Protein AF-A0A1A8UK64-F1 (afdb_monomer_lite)

pLDDT: mean 70.59, std 15.47, range [41.75, 91.81]

InterPro domains:
  IPR057323 RHG40/28/18, C-terminal ubiquitin-like domain [PF25442] (41-73)

Organism: Nothobranchius furzeri (NCBI:txid105023)

Foldseek 3Di:
DDDDDPDDDDDPPCPPDDPPDDPPPDDPPVPPPPPFPDFDWDWDADCPAPCRIDIDTDDRPDDPCNVVVVRDDDD

Secondary structure (DSSP, 8-state):
----------------S----------TTGGGS--S--SEEEEEE-TTSSSSEEEEEE-TT--HHHHHGGGSPP-

Structure (mmCIF, N/CA/C/O backbone):
data_AF-A0A1A8UK64-F1
#
_entry.id   AF-A0A1A8UK64-F1
#
loop_
_atom_site.group_PDB
_atom_site.id
_atom_site.type_symbol
_atom_site.label_atom_id
_atom_site.label_alt_id
_atom_site.label_comp_id
_atom_site.label_asym_id
_atom_site.label_entity_id
_atom_site.label_seq_id
_atom_site.pdbx_PDB_ins_code
_atom_site.Cartn_x
_atom_site.Cartn_y
_atom_site.Cartn_z
_atom_site.occupancy
_atom_site.B_iso_or_equiv
_atom_site.auth_seq_id
_atom_site.auth_comp_id
_atom_site.auth_asym_id
_atom_site.auth_atom_id
_atom_site.pdbx_PDB_model_num
ATOM 1 N N . LEU A 1 1 ? -11.580 -27.705 -48.120 1.00 41.75 1 LEU A N 1
ATOM 2 C CA . LEU A 1 1 ? -12.574 -26.710 -48.586 1.00 41.75 1 LEU A CA 1
ATOM 3 C C . LEU A 1 1 ? -13.777 -26.728 -47.645 1.00 41.75 1 LEU A C 1
ATOM 5 O O . LEU A 1 1 ? -14.579 -27.646 -47.719 1.00 41.75 1 LEU A O 1
ATOM 9 N N . ARG A 1 2 ? -13.878 -25.765 -46.722 1.00 55.12 2 ARG A N 1
ATOM 10 C CA . ARG A 1 2 ? -15.115 -25.476 -45.979 1.00 55.12 2 ARG A CA 1
ATOM 11 C C . ARG A 1 2 ? -15.576 -24.089 -46.416 1.00 55.12 2 ARG A C 1
ATOM 13 O O . ARG A 1 2 ? -15.050 -23.093 -45.935 1.00 55.12 2 ARG A O 1
ATOM 20 N N . GLN A 1 3 ? -16.494 -24.040 -47.378 1.00 57.00 3 GLN A N 1
ATOM 21 C CA . GLN A 1 3 ? -17.251 -22.825 -47.674 1.00 57.00 3 GLN A CA 1
ATOM 22 C C . GLN A 1 3 ? -18.233 -22.599 -46.519 1.00 57.00 3 GLN A C 1
ATOM 24 O O . GLN A 1 3 ? -19.099 -23.437 -46.273 1.00 57.00 3 GLN A O 1
ATOM 29 N N . MET A 1 4 ? -18.072 -21.496 -45.785 1.00 54.50 4 MET A N 1
ATOM 30 C CA . MET A 1 4 ? -19.116 -20.992 -44.896 1.00 54.50 4 MET A CA 1
ATOM 31 C C . MET A 1 4 ? -20.161 -20.264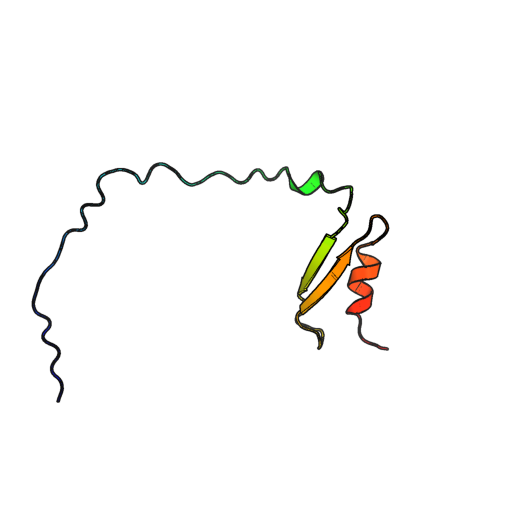 -45.740 1.00 54.50 4 MET A C 1
ATOM 33 O O . MET A 1 4 ? -19.836 -19.344 -46.486 1.00 54.50 4 MET A O 1
ATOM 37 N N . ASN A 1 5 ? -21.412 -20.700 -45.623 1.00 59.75 5 ASN A N 1
ATOM 38 C CA . ASN A 1 5 ? -22.559 -20.083 -46.269 1.00 59.75 5 ASN A CA 1
ATOM 39 C C . ASN A 1 5 ? -22.918 -18.780 -45.530 1.00 59.75 5 ASN A C 1
ATOM 41 O O . ASN A 1 5 ? -23.508 -18.814 -44.451 1.00 59.75 5 ASN A O 1
ATOM 45 N N . LEU A 1 6 ? -22.523 -17.638 -46.102 1.00 62.41 6 LEU A N 1
ATOM 46 C CA . LEU A 1 6 ? -22.937 -16.290 -45.696 1.00 62.41 6 LEU A CA 1
ATOM 47 C C . LEU A 1 6 ? -24.320 -15.972 -46.274 1.00 62.41 6 LEU A C 1
ATOM 49 O O . LEU A 1 6 ? -24.479 -15.053 -47.076 1.00 62.41 6 LEU A O 1
ATOM 53 N N . ALA A 1 7 ? -25.328 -16.737 -45.878 1.00 46.06 7 ALA A N 1
ATOM 54 C CA . ALA A 1 7 ? -26.704 -16.424 -46.212 1.00 46.06 7 ALA A CA 1
ATOM 55 C C . ALA A 1 7 ? -27.494 -16.167 -44.936 1.00 46.06 7 ALA A C 1
ATOM 57 O O . ALA A 1 7 ? -27.770 -17.095 -44.181 1.00 46.06 7 ALA A O 1
ATOM 58 N N . SER A 1 8 ? -27.972 -14.921 -44.829 1.00 49.41 8 SER A N 1
ATOM 59 C CA . SER A 1 8 ? -29.253 -14.585 -44.201 1.00 49.41 8 SER A CA 1
ATOM 60 C C . SER A 1 8 ? -29.238 -14.648 -42.655 1.00 49.41 8 SER A C 1
ATOM 62 O O . SER A 1 8 ? -28.876 -15.639 -42.048 1.00 49.41 8 SER A O 1
ATOM 64 N N . ILE A 1 9 ? -29.635 -13.650 -41.869 1.00 54.53 9 ILE A N 1
ATOM 65 C CA . ILE A 1 9 ? -30.661 -12.627 -42.035 1.00 54.53 9 ILE A CA 1
ATOM 66 C C . ILE A 1 9 ? -30.295 -11.498 -41.069 1.00 54.53 9 ILE A C 1
ATOM 68 O O . ILE A 1 9 ? -30.068 -11.724 -39.878 1.00 54.53 9 ILE A O 1
ATOM 72 N N . GLN A 1 10 ? -30.279 -10.279 -41.593 1.00 59.75 10 GLN A N 1
ATOM 73 C CA . GLN A 1 10 ? -30.257 -9.044 -40.826 1.00 59.75 10 GLN A CA 1
ATOM 74 C C . GLN A 1 10 ? -31.459 -9.041 -39.868 1.00 59.75 10 GLN A C 1
ATOM 76 O O . GLN A 1 10 ? -32.601 -8.891 -40.297 1.00 59.75 10 GLN A O 1
ATOM 81 N N . LYS A 1 11 ? -31.227 -9.232 -38.568 1.00 58.00 11 LYS A N 1
ATOM 82 C CA . LYS A 1 11 ? -32.234 -8.930 -37.547 1.00 58.00 11 LYS A CA 1
ATOM 83 C C . LYS A 1 11 ? -31.960 -7.513 -37.045 1.00 58.00 11 LYS A C 1
ATOM 85 O O . LYS A 1 11 ? -30.916 -7.314 -36.422 1.00 58.00 11 LYS A O 1
ATOM 90 N N . PRO A 1 12 ? -32.844 -6.527 -37.284 1.00 52.06 12 PRO A N 1
ATOM 91 C CA . PRO A 1 12 ? -32.735 -5.251 -36.600 1.00 52.06 12 PRO A CA 1
ATOM 92 C C . PRO A 1 12 ? -32.993 -5.510 -35.117 1.00 52.06 12 PRO A C 1
ATOM 94 O O . PRO A 1 12 ? -34.104 -5.849 -34.702 1.00 52.06 12 PRO A O 1
ATOM 97 N N . PHE A 1 13 ? -31.937 -5.404 -34.314 1.00 48.47 13 PHE A N 1
ATOM 98 C CA . PHE A 1 13 ? -32.055 -5.376 -32.866 1.00 48.47 13 PHE A CA 1
ATOM 99 C C . PHE A 1 13 ? -32.764 -4.062 -32.521 1.00 48.47 13 PHE A C 1
ATOM 101 O O . PHE A 1 13 ? -32.143 -3.005 -32.425 1.00 48.47 13 PHE A O 1
ATOM 108 N N . ASN A 1 14 ? -34.093 -4.113 -32.430 1.00 53.66 14 ASN A N 1
ATOM 109 C CA . ASN A 1 14 ? -34.926 -3.008 -31.975 1.00 53.66 14 ASN A CA 1
ATOM 110 C C . ASN A 1 14 ? -34.622 -2.749 -30.493 1.00 53.66 14 ASN A C 1
ATOM 112 O O . ASN A 1 14 ? -35.353 -3.195 -29.611 1.00 53.66 14 ASN A O 1
ATOM 116 N N . LEU A 1 15 ? -33.530 -2.035 -30.206 1.00 54.09 15 LEU A N 1
ATOM 117 C CA . LEU A 1 15 ? -33.248 -1.502 -28.877 1.00 54.09 15 LEU A CA 1
ATOM 118 C C . LEU A 1 15 ? -34.133 -0.264 -28.667 1.00 54.09 15 LEU A C 1
ATOM 120 O O . LEU A 1 15 ? -33.706 0.887 -28.750 1.00 54.09 15 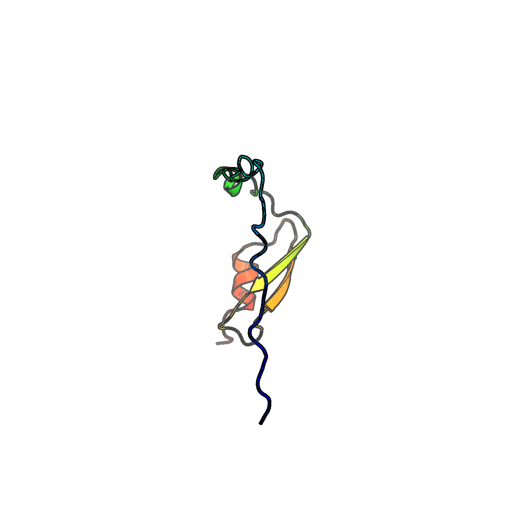LEU A O 1
ATOM 124 N N . SER A 1 16 ? -35.422 -0.525 -28.468 1.00 55.41 16 SER A N 1
ATOM 125 C CA . SER A 1 16 ? -36.417 0.480 -28.127 1.00 55.41 16 SER A CA 1
ATOM 126 C C . SER A 1 16 ? -36.072 1.096 -26.766 1.00 55.41 16 SER A C 1
ATOM 128 O O . SER A 1 16 ? -36.274 0.495 -25.719 1.00 55.41 16 SER A O 1
ATOM 130 N N . ARG A 1 17 ? -35.517 2.311 -26.806 1.00 55.31 17 ARG A N 1
ATOM 131 C CA . ARG A 1 17 ? -35.758 3.404 -25.851 1.00 55.31 17 ARG A CA 1
ATOM 132 C C . ARG A 1 17 ? -35.638 3.073 -24.347 1.00 55.31 17 ARG A C 1
ATOM 134 O O . ARG A 1 17 ? -36.567 3.344 -23.601 1.00 55.31 17 ARG A O 1
ATOM 141 N N . THR A 1 18 ? -34.457 2.663 -23.874 1.00 55.91 18 THR A N 1
ATOM 142 C CA . THR A 1 18 ? -34.025 2.867 -22.466 1.00 55.91 18 THR A CA 1
ATOM 143 C C . THR A 1 18 ? -32.496 2.965 -22.334 1.00 55.91 18 THR A C 1
ATOM 145 O O . THR A 1 18 ? -31.875 2.191 -21.614 1.00 55.91 18 THR A O 1
ATOM 148 N N . THR A 1 19 ? -31.840 3.903 -23.021 1.00 54.25 19 THR A N 1
ATOM 149 C CA . THR A 1 19 ? -30.397 4.187 -22.810 1.00 54.25 19 THR A CA 1
ATOM 150 C C . THR A 1 19 ? -30.144 5.429 -21.950 1.00 54.25 19 THR A C 1
ATOM 152 O O . THR A 1 19 ? -29.005 5.822 -21.720 1.00 54.25 19 THR A O 1
ATOM 155 N N . SER A 1 20 ? -31.191 6.039 -21.394 1.00 57.78 20 SER A N 1
ATOM 156 C CA . SER A 1 20 ? -31.100 7.292 -20.642 1.00 57.78 20 SER A CA 1
ATOM 157 C C . SER A 1 20 ? -30.875 7.101 -19.138 1.00 57.78 20 SER A C 1
ATOM 159 O O . SER A 1 20 ? -31.551 7.763 -18.359 1.00 57.78 20 SER A O 1
ATOM 161 N N . ARG A 1 21 ? -30.006 6.185 -18.690 1.00 62.44 21 ARG A N 1
ATOM 162 C CA . ARG A 1 21 ? -29.667 6.028 -17.256 1.00 62.44 21 ARG A CA 1
ATOM 163 C C . ARG A 1 21 ? -28.469 5.092 -17.073 1.00 62.44 21 ARG A C 1
ATOM 165 O O . ARG A 1 21 ? -28.664 3.938 -16.739 1.00 62.44 21 ARG A O 1
ATOM 172 N N . LEU A 1 22 ? -27.242 5.585 -17.258 1.00 64.81 22 LEU A N 1
ATOM 173 C CA . LEU A 1 22 ? -26.132 5.305 -16.329 1.00 64.81 22 LEU A CA 1
ATOM 174 C C . LEU A 1 22 ? -24.853 6.054 -16.740 1.00 64.81 22 LEU A C 1
ATOM 176 O O . LEU A 1 22 ? -23.916 5.494 -17.288 1.00 64.81 22 LEU A O 1
ATOM 180 N N . LEU A 1 23 ? -24.776 7.336 -16.399 1.00 65.31 23 LEU A N 1
ATOM 181 C CA . LEU A 1 23 ? -23.489 7.957 -16.087 1.00 65.31 23 LEU A CA 1
ATOM 182 C C . LEU A 1 23 ? -23.658 8.639 -14.734 1.00 65.31 23 LEU A C 1
ATOM 184 O O . LEU A 1 23 ? -23.816 9.853 -14.627 1.00 65.31 23 LEU A O 1
ATOM 188 N N . ARG A 1 24 ? -23.709 7.822 -13.674 1.00 63.03 24 ARG A N 1
ATOM 189 C CA . ARG A 1 24 ? -23.609 8.327 -12.303 1.00 63.03 24 ARG A CA 1
ATOM 190 C C . ARG A 1 24 ? -22.225 8.955 -12.161 1.00 63.03 24 ARG A C 1
ATOM 192 O O . ARG A 1 24 ? -21.217 8.258 -12.094 1.00 63.03 24 ARG A O 1
ATOM 199 N N . LYS A 1 25 ? -22.192 10.285 -12.161 1.00 61.84 25 LYS A N 1
ATOM 200 C CA . LYS A 1 25 ? -21.017 11.106 -11.871 1.00 61.84 25 LYS A CA 1
ATOM 201 C C . LYS A 1 25 ? -20.470 10.682 -10.503 1.00 61.84 25 LYS A C 1
ATOM 203 O O . LYS A 1 25 ? -21.097 10.936 -9.481 1.00 61.84 25 LYS A O 1
ATOM 208 N N . LYS A 1 26 ? -19.335 9.979 -10.492 1.00 61.62 26 LYS A N 1
ATOM 209 C CA . LYS A 1 26 ? -18.619 9.602 -9.268 1.00 61.62 26 LYS A CA 1
ATOM 210 C C . LYS A 1 26 ? -18.177 10.892 -8.571 1.00 61.62 26 LYS A C 1
ATOM 212 O O . LYS A 1 26 ? -17.392 11.653 -9.138 1.00 61.62 26 LYS A O 1
ATOM 217 N N . ASN A 1 27 ? -18.728 11.168 -7.389 1.00 60.34 27 ASN A N 1
ATOM 218 C CA . ASN A 1 27 ? -18.341 12.324 -6.584 1.00 60.34 27 ASN A CA 1
ATOM 219 C C . ASN A 1 27 ? -16.844 12.228 -6.257 1.00 60.34 27 ASN A C 1
ATOM 221 O O . ASN A 1 27 ? -16.363 11.206 -5.777 1.00 60.34 27 ASN A O 1
ATOM 225 N N . LYS A 1 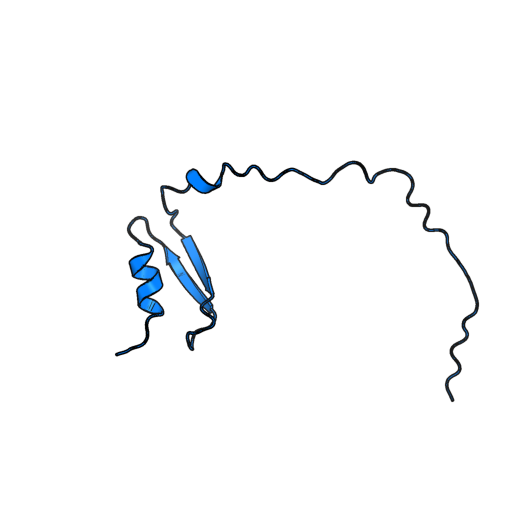28 ? -16.093 13.293 -6.557 1.00 60.97 28 LYS A N 1
ATOM 226 C CA . LYS A 1 28 ? -14.641 13.382 -6.320 1.00 60.97 28 LYS A CA 1
ATOM 227 C C . LYS A 1 28 ? -14.282 13.635 -4.843 1.00 60.97 28 LYS A C 1
ATOM 229 O O . LYS A 1 28 ? -13.101 13.677 -4.528 1.00 60.97 28 LYS A O 1
ATOM 234 N N . ASN A 1 29 ? -15.278 13.779 -3.962 1.00 53.09 29 ASN A N 1
ATOM 235 C CA . ASN A 1 29 ? -15.099 14.209 -2.570 1.00 53.09 29 ASN A CA 1
ATOM 236 C C . ASN A 1 29 ? -14.988 13.078 -1.534 1.00 53.09 29 ASN A C 1
ATOM 238 O O . ASN A 1 29 ? -14.632 13.359 -0.398 1.00 53.09 29 ASN A O 1
ATOM 242 N N . ASP A 1 30 ? -15.182 11.808 -1.903 1.00 53.88 30 ASP A N 1
ATOM 243 C CA . ASP A 1 30 ? -15.005 10.689 -0.954 1.00 53.88 30 ASP A CA 1
ATOM 244 C C . ASP A 1 30 ? -13.536 10.282 -0.744 1.00 53.88 30 ASP A C 1
ATOM 246 O O . ASP A 1 30 ? -13.239 9.341 -0.017 1.00 53.88 30 ASP A O 1
ATOM 250 N N . ARG A 1 31 ? -12.582 10.968 -1.386 1.00 55.91 31 ARG A N 1
ATOM 251 C CA . ARG A 1 31 ? -11.145 10.672 -1.244 1.00 55.91 31 ARG A CA 1
ATOM 252 C C . ARG A 1 31 ? -10.561 11.118 0.100 1.00 55.91 31 ARG A C 1
ATOM 254 O O . ARG A 1 31 ? -9.504 10.617 0.462 1.00 55.91 31 ARG A O 1
ATOM 261 N N . ASN A 1 32 ? -11.235 12.022 0.813 1.00 54.91 32 ASN A N 1
ATOM 262 C CA . ASN A 1 32 ? -10.680 12.697 1.990 1.00 54.91 32 ASN A CA 1
ATOM 263 C C . ASN A 1 32 ? -11.316 12.256 3.320 1.00 54.91 32 ASN A C 1
ATOM 265 O O . ASN A 1 32 ? -10.942 12.790 4.355 1.00 54.91 32 ASN A O 1
ATOM 269 N N . GLN A 1 33 ? -12.265 11.311 3.309 1.00 53.09 33 GLN A N 1
ATOM 270 C CA . GLN A 1 33 ? -12.916 10.812 4.534 1.00 53.09 33 GLN A CA 1
ATOM 271 C C . GLN A 1 33 ? -12.290 9.523 5.090 1.00 53.09 33 GLN A C 1
ATOM 273 O O . GLN A 1 33 ? -12.746 9.009 6.102 1.00 53.09 33 GLN A O 1
ATOM 278 N N . LEU A 1 34 ? -11.242 8.994 4.450 1.00 57.47 34 LEU A N 1
ATOM 279 C CA . LEU A 1 34 ? -10.516 7.816 4.930 1.00 57.47 34 LEU A CA 1
ATOM 280 C C . LEU A 1 34 ? -9.301 8.249 5.766 1.00 57.47 34 LEU A C 1
ATOM 282 O O . LEU A 1 34 ? -8.161 7.959 5.414 1.00 57.47 34 LEU A O 1
ATOM 286 N N . THR A 1 35 ? -9.530 9.047 6.809 1.00 57.31 35 THR A N 1
ATOM 287 C CA . THR A 1 35 ? -8.478 9.438 7.767 1.00 57.31 35 THR A CA 1
ATOM 288 C C . THR A 1 35 ? -8.195 8.348 8.796 1.00 57.31 35 THR A C 1
ATOM 290 O O . THR A 1 35 ? -7.106 8.326 9.355 1.00 57.31 35 THR A O 1
ATOM 293 N N . GLU A 1 36 ? -9.131 7.420 8.995 1.00 59.22 36 GLU A N 1
ATOM 294 C CA . GLU A 1 36 ? -8.941 6.229 9.819 1.00 59.22 36 GLU A CA 1
ATOM 295 C C . GLU A 1 36 ? -8.782 5.029 8.883 1.00 59.22 36 GLU A C 1
ATOM 297 O O . GLU A 1 36 ? -9.699 4.676 8.133 1.00 59.22 36 GLU A O 1
ATOM 302 N N . LEU A 1 37 ? -7.584 4.439 8.854 1.00 64.06 37 LEU A N 1
ATOM 303 C CA . LEU A 1 37 ? -7.372 3.173 8.162 1.00 64.06 37 LEU A CA 1
ATOM 304 C C . LEU A 1 37 ? -8.212 2.115 8.884 1.00 64.06 37 LEU A C 1
ATOM 306 O O . LEU A 1 37 ? -7.923 1.765 10.023 1.00 64.06 37 LEU A O 1
ATOM 310 N N . CYS A 1 38 ? -9.266 1.622 8.235 1.00 66.06 38 CYS A N 1
ATOM 311 C CA . CYS A 1 38 ? -10.043 0.520 8.787 1.00 66.06 38 CYS A CA 1
ATOM 312 C C . CYS A 1 38 ? -9.163 -0.733 8.881 1.00 66.06 38 CYS A C 1
ATOM 314 O O . CYS A 1 38 ? -8.433 -1.050 7.934 1.00 66.06 38 CYS A O 1
ATOM 316 N N . GLU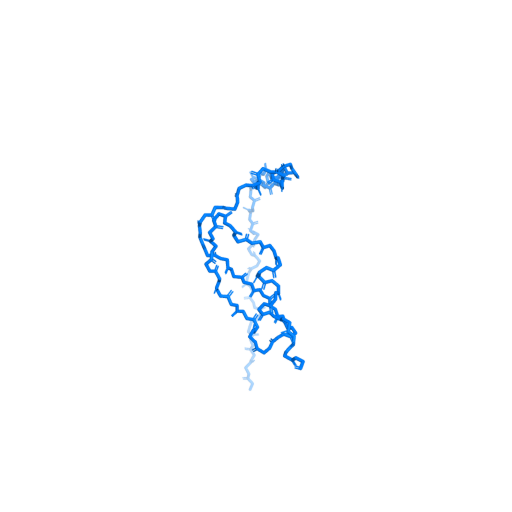 A 1 39 ? -9.289 -1.476 9.979 1.00 78.38 39 GLU A N 1
ATOM 317 C CA . GLU A 1 39 ? -8.761 -2.835 10.077 1.00 78.38 39 GLU A CA 1
ATOM 318 C C . GLU A 1 39 ? -9.219 -3.661 8.863 1.00 78.38 39 GLU A C 1
ATOM 320 O O . GLU A 1 39 ? -10.383 -3.615 8.450 1.00 78.38 39 GLU A O 1
ATOM 325 N N . GLY A 1 40 ? -8.304 -4.409 8.247 1.00 87.25 40 GLY A N 1
ATOM 326 C CA . GLY A 1 40 ? -8.641 -5.174 7.049 1.00 87.25 40 GLY A CA 1
ATOM 327 C C . GLY A 1 40 ? -7.436 -5.653 6.260 1.00 87.25 40 GLY A C 1
ATOM 328 O O . GLY A 1 40 ? -6.318 -5.661 6.753 1.00 87.25 40 GLY A O 1
ATOM 329 N N . VAL A 1 41 ? -7.654 -6.064 5.011 1.00 91.00 41 VAL A N 1
ATOM 330 C CA . VAL A 1 41 ? -6.582 -6.537 4.125 1.00 91.00 41 VAL A CA 1
ATOM 331 C C . VAL A 1 41 ? -6.583 -5.734 2.835 1.00 91.00 41 VAL A C 1
ATOM 333 O O . VAL A 1 41 ? -7.602 -5.651 2.148 1.00 91.00 41 VAL A O 1
ATOM 336 N N . ILE A 1 42 ? -5.420 -5.209 2.453 1.00 90.56 42 ILE A N 1
ATOM 337 C CA . ILE A 1 42 ? -5.201 -4.628 1.126 1.00 90.56 42 ILE A CA 1
ATOM 338 C C . ILE A 1 42 ? -4.392 -5.559 0.241 1.00 90.56 42 ILE A C 1
ATOM 340 O O . ILE A 1 42 ? -3.538 -6.313 0.704 1.00 90.56 42 ILE A O 1
ATOM 344 N N . ARG A 1 43 ? -4.629 -5.460 -1.068 1.00 91.12 43 ARG A N 1
ATOM 345 C CA . ARG A 1 43 ? -3.769 -6.063 -2.084 1.00 91.12 43 ARG A CA 1
ATOM 346 C C . ARG A 1 43 ? -2.846 -4.992 -2.649 1.00 91.12 43 ARG A C 1
ATOM 348 O O . ARG A 1 43 ? -3.307 -4.080 -3.330 1.00 91.12 43 ARG A O 1
ATOM 355 N N . VAL A 1 44 ? -1.552 -5.119 -2.388 1.00 90.69 44 VAL A N 1
ATOM 356 C CA . VAL A 1 44 ? -0.527 -4.239 -2.947 1.00 90.69 44 VAL A CA 1
ATOM 357 C C . VAL A 1 44 ? -0.006 -4.844 -4.237 1.00 90.69 44 VAL A C 1
ATOM 359 O O . VAL A 1 44 ? 0.444 -5.988 -4.249 1.00 90.69 44 VAL A O 1
ATOM 362 N N . HIS A 1 45 ? -0.073 -4.073 -5.318 1.00 89.31 45 HIS A N 1
ATOM 363 C CA . HIS A 1 45 ? 0.534 -4.416 -6.595 1.00 89.31 45 HIS A CA 1
ATOM 364 C C . HIS A 1 45 ? 1.893 -3.718 -6.710 1.00 89.31 45 HIS A C 1
ATOM 366 O O . HIS A 1 45 ? 1.950 -2.490 -6.715 1.00 89.31 45 HIS A O 1
ATOM 372 N N . ALA A 1 46 ? 2.973 -4.498 -6.797 1.00 85.75 46 ALA A N 1
ATOM 373 C CA . ALA A 1 46 ? 4.345 -3.996 -6.876 1.00 85.75 46 ALA A CA 1
ATOM 374 C C . ALA A 1 46 ? 5.070 -4.628 -8.080 1.00 85.75 46 ALA A C 1
ATOM 376 O O . ALA A 1 46 ? 5.770 -5.623 -7.919 1.00 85.75 46 ALA A O 1
ATOM 377 N N . PRO A 1 47 ? 4.902 -4.080 -9.298 1.00 83.25 47 PRO A N 1
ATOM 378 C CA . PRO A 1 47 ? 5.427 -4.679 -10.531 1.00 83.25 47 PRO A CA 1
ATOM 379 C C . PRO A 1 47 ? 6.948 -4.838 -10.567 1.00 83.25 47 PRO A C 1
ATOM 381 O O . PRO A 1 47 ? 7.460 -5.723 -11.241 1.00 83.25 47 PRO A O 1
ATOM 384 N N . LEU A 1 48 ? 7.659 -3.949 -9.868 1.00 82.19 48 LEU A N 1
ATOM 385 C CA . LEU A 1 48 ? 9.121 -3.909 -9.839 1.00 82.19 48 LEU A CA 1
ATOM 386 C C . LEU A 1 48 ? 9.723 -4.796 -8.739 1.00 82.19 48 LEU A C 1
ATOM 388 O O . LEU A 1 48 ? 10.941 -4.896 -8.643 1.00 82.19 48 LEU A O 1
ATOM 392 N N . ASN A 1 49 ? 8.892 -5.420 -7.900 1.00 77.88 49 ASN A N 1
ATOM 393 C CA . ASN A 1 49 ? 9.330 -6.333 -6.853 1.00 77.88 49 ASN A CA 1
ATOM 394 C C . ASN A 1 49 ? 9.020 -7.779 -7.276 1.00 77.88 49 ASN A C 1
ATOM 396 O O . ASN A 1 49 ? 8.000 -8.044 -7.914 1.00 77.88 49 ASN A O 1
ATOM 400 N N . THR A 1 50 ? 9.878 -8.733 -6.906 1.00 69.56 50 THR A N 1
ATOM 401 C CA . THR A 1 50 ? 9.697 -10.165 -7.214 1.00 69.56 50 THR A CA 1
ATOM 402 C C . THR A 1 50 ? 8.371 -10.722 -6.678 1.00 69.56 50 THR A C 1
ATOM 404 O O . THR A 1 50 ? 7.835 -11.680 -7.235 1.00 69.56 50 THR A O 1
ATOM 407 N N . LYS A 1 51 ? 7.771 -10.085 -5.661 1.00 67.06 51 LYS A N 1
ATOM 408 C CA . LYS A 1 51 ? 6.391 -10.330 -5.213 1.00 67.06 51 LYS A CA 1
ATOM 409 C C . LYS A 1 51 ? 5.415 -9.337 -5.860 1.00 67.06 51 LYS A C 1
ATOM 411 O O . LYS A 1 51 ? 4.986 -8.361 -5.251 1.00 67.06 51 LYS A O 1
ATOM 416 N N . VAL A 1 52 ? 4.996 -9.646 -7.088 1.00 66.81 52 VAL A N 1
ATOM 417 C CA . VAL A 1 52 ? 4.087 -8.836 -7.933 1.00 66.81 52 VAL A CA 1
ATOM 418 C C . VAL A 1 52 ? 2.703 -8.533 -7.332 1.00 66.81 52 VAL A C 1
ATOM 420 O O . VAL A 1 52 ? 1.996 -7.638 -7.813 1.00 66.81 52 VAL A O 1
ATOM 423 N N . SER A 1 53 ? 2.273 -9.248 -6.290 1.00 77.81 53 SER A N 1
ATOM 424 C CA . SER A 1 53 ? 1.062 -8.929 -5.525 1.00 77.81 53 SER A CA 1
ATOM 425 C C . SER A 1 53 ? 1.121 -9.508 -4.116 1.00 77.81 53 SER A C 1
ATOM 427 O O . SER A 1 53 ? 1.332 -10.708 -3.958 1.00 77.81 53 SER A O 1
ATOM 429 N N . MET A 1 54 ? 0.871 -8.686 -3.098 1.00 87.44 54 MET A N 1
ATOM 430 C CA . MET A 1 54 ? 0.821 -9.134 -1.703 1.00 87.44 54 MET A CA 1
ATOM 431 C C . MET A 1 54 ? -0.473 -8.706 -1.028 1.00 87.44 54 MET A C 1
ATOM 433 O O . MET A 1 54 ? -0.926 -7.578 -1.201 1.00 87.44 54 MET A O 1
ATOM 437 N N . ALA A 1 55 ? -1.051 -9.615 -0.247 1.00 90.69 55 ALA A N 1
ATOM 438 C CA . ALA A 1 55 ? -2.086 -9.280 0.717 1.00 90.69 55 ALA A CA 1
ATOM 439 C C . ALA A 1 55 ? -1.408 -8.800 2.011 1.00 90.69 55 ALA A C 1
ATOM 441 O O . ALA A 1 55 ? -0.523 -9.486 2.522 1.00 90.69 55 ALA A O 1
ATOM 442 N N . ILE A 1 56 ? -1.788 -7.626 2.512 1.00 90.75 56 ILE A N 1
ATOM 443 C CA . ILE A 1 56 ? -1.234 -7.029 3.732 1.00 90.75 56 ILE A CA 1
ATOM 444 C C . ILE A 1 56 ? -2.386 -6.695 4.669 1.00 90.75 56 ILE A C 1
ATOM 446 O O . ILE A 1 56 ? -3.298 -5.967 4.280 1.00 90.75 56 ILE A O 1
ATOM 450 N N . GLN A 1 57 ? -2.323 -7.241 5.883 1.00 91.81 57 GLN A N 1
ATOM 451 C CA . GLN A 1 57 ? -3.212 -6.869 6.977 1.00 91.81 57 GLN A CA 1
ATOM 452 C C . GLN A 1 57 ? -2.886 -5.443 7.428 1.00 91.81 57 GLN A C 1
ATOM 454 O O . GLN A 1 57 ? -1.717 -5.098 7.599 1.00 91.81 57 GLN A O 1
ATOM 459 N N . LEU A 1 58 ? -3.930 -4.648 7.599 1.00 90.81 58 LEU A N 1
ATOM 460 C CA . LEU A 1 58 ? -3.916 -3.303 8.135 1.00 90.81 58 LEU A CA 1
ATOM 461 C C . LEU A 1 58 ? -4.480 -3.323 9.551 1.00 90.81 58 LEU A C 1
ATOM 463 O O . LEU A 1 58 ? -5.448 -4.040 9.832 1.00 90.81 58 LEU A O 1
ATOM 467 N N . ASP A 1 59 ? -3.881 -2.492 10.386 1.00 88.31 59 ASP A N 1
ATOM 468 C CA . ASP A 1 59 ? -4.369 -2.084 11.696 1.00 88.31 59 ASP A CA 1
ATOM 469 C C . ASP A 1 59 ? -4.411 -0.546 11.769 1.00 88.31 59 ASP A C 1
ATOM 471 O O . ASP A 1 59 ? -3.995 0.148 10.835 1.00 88.31 59 ASP A O 1
ATOM 475 N N . GLU A 1 60 ? -4.903 -0.012 12.887 1.00 85.56 60 GLU A N 1
ATOM 476 C CA . GLU A 1 60 ? -5.026 1.433 13.121 1.00 85.56 60 GLU A CA 1
ATOM 477 C C . GLU A 1 60 ? -3.676 2.178 13.124 1.00 85.56 60 GLU A C 1
ATOM 479 O O . GLU A 1 60 ? -3.634 3.395 12.947 1.00 85.56 60 GLU A O 1
ATOM 484 N N . GLN A 1 61 ? -2.562 1.465 13.325 1.00 88.12 61 GLN A N 1
ATOM 485 C CA . GLN A 1 61 ? -1.218 2.039 13.440 1.00 88.12 61 GLN A CA 1
ATOM 486 C C . GLN A 1 61 ? -0.419 1.939 12.135 1.00 88.12 61 GLN A C 1
ATOM 488 O O . GLN A 1 61 ? 0.620 2.587 11.994 1.00 88.12 61 GLN A O 1
ATOM 493 N N . THR A 1 62 ? -0.886 1.142 11.174 1.00 88.75 62 THR A N 1
ATOM 494 C CA . THR A 1 62 ? -0.171 0.851 9.936 1.00 88.75 62 THR A CA 1
ATOM 495 C C . THR A 1 62 ? -0.031 2.112 9.093 1.00 88.75 62 THR A C 1
ATOM 497 O O . THR A 1 62 ? -1.012 2.679 8.607 1.00 88.75 62 THR A O 1
ATOM 500 N N . THR A 1 63 ? 1.210 2.527 8.835 1.00 90.88 63 THR A N 1
ATOM 501 C CA . THR A 1 63 ? 1.491 3.689 7.988 1.00 90.88 63 THR A CA 1
ATOM 502 C C . THR A 1 63 ? 1.825 3.289 6.551 1.00 90.88 63 THR A C 1
ATOM 504 O O . THR A 1 63 ? 2.230 2.164 6.246 1.00 90.88 63 THR A O 1
ATOM 507 N N . ALA A 1 64 ? 1.742 4.257 5.633 1.00 90.06 64 ALA A N 1
ATOM 508 C CA . ALA A 1 64 ? 2.196 4.060 4.256 1.00 90.06 64 ALA A CA 1
ATOM 509 C C . ALA A 1 64 ? 3.679 3.650 4.184 1.00 90.06 64 ALA A C 1
ATOM 511 O O . ALA A 1 64 ? 4.056 2.849 3.327 1.00 90.06 64 ALA A O 1
ATOM 512 N N . LYS A 1 65 ? 4.514 4.154 5.104 1.00 91.81 65 LYS A N 1
ATOM 513 C CA . LYS A 1 65 ? 5.940 3.818 5.164 1.00 91.81 65 LYS A CA 1
ATOM 514 C C . LYS A 1 65 ? 6.138 2.331 5.451 1.00 91.81 65 LYS A C 1
ATOM 516 O O . LYS A 1 65 ? 6.895 1.689 4.725 1.00 91.81 65 LYS A O 1
ATOM 521 N N . ASP A 1 66 ? 5.406 1.789 6.421 1.00 91.44 66 ASP A N 1
ATOM 522 C CA . ASP A 1 66 ? 5.476 0.375 6.822 1.00 91.44 66 ASP A CA 1
ATOM 523 C C . ASP A 1 66 ? 5.044 -0.579 5.706 1.00 91.44 66 ASP A C 1
ATOM 525 O O . ASP A 1 66 ? 5.505 -1.718 5.630 1.00 91.44 66 ASP A O 1
ATOM 529 N N . ILE A 1 67 ? 4.156 -0.117 4.822 1.00 90.50 67 ILE A N 1
ATOM 530 C CA . ILE A 1 67 ? 3.764 -0.857 3.623 1.00 90.50 67 ILE A CA 1
ATOM 531 C C . ILE A 1 67 ? 4.881 -0.782 2.578 1.00 90.50 67 ILE A C 1
ATOM 533 O O . ILE A 1 67 ? 5.302 -1.813 2.060 1.00 90.50 67 ILE A O 1
ATOM 537 N N . THR A 1 68 ? 5.376 0.420 2.262 1.00 88.94 68 THR A N 1
ATOM 538 C CA . THR A 1 68 ? 6.374 0.617 1.194 1.00 88.94 68 THR A CA 1
ATOM 539 C C . THR A 1 68 ? 7.732 -0.015 1.491 1.00 88.94 68 THR A C 1
ATOM 541 O O . THR A 1 68 ? 8.373 -0.503 0.563 1.00 88.94 68 THR A O 1
ATOM 544 N N . SER A 1 69 ? 8.152 -0.073 2.759 1.00 89.94 69 SER A N 1
ATOM 545 C CA . SER A 1 69 ? 9.425 -0.683 3.167 1.00 89.94 69 SER A CA 1
ATOM 546 C C . SER A 1 69 ? 9.510 -2.168 2.808 1.00 89.94 69 SER A C 1
ATOM 548 O O . SER A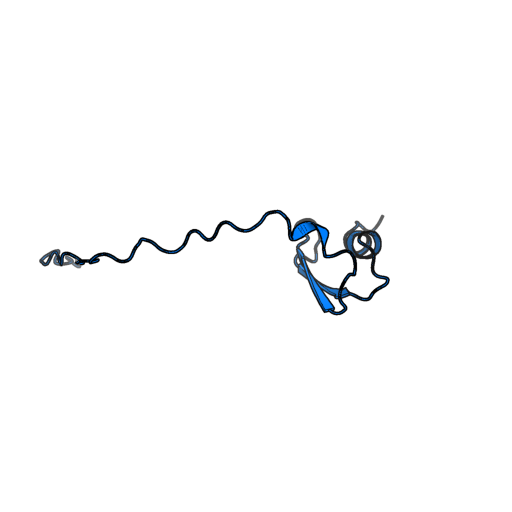 1 69 ? 10.580 -2.651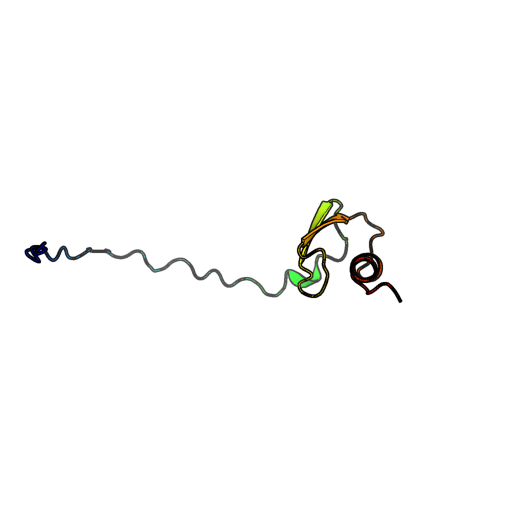 2.455 1.00 89.94 69 SER A O 1
ATOM 550 N N . ARG A 1 70 ? 8.377 -2.883 2.782 1.00 88.19 70 ARG A N 1
ATOM 551 C CA . ARG A 1 70 ? 8.308 -4.307 2.400 1.00 88.19 70 ARG A CA 1
ATOM 552 C C . ARG A 1 70 ? 8.639 -4.570 0.931 1.00 88.19 70 ARG A C 1
ATOM 554 O O . ARG A 1 70 ? 8.825 -5.722 0.552 1.00 88.19 70 ARG A O 1
ATOM 561 N N . PHE A 1 71 ? 8.660 -3.524 0.108 1.00 87.31 71 PHE A N 1
ATOM 562 C CA . PHE A 1 71 ? 8.935 -3.610 -1.325 1.00 87.31 71 PHE A CA 1
ATOM 563 C C . PHE A 1 71 ? 10.242 -2.923 -1.724 1.00 87.31 71 PHE A C 1
ATOM 565 O O . PHE A 1 71 ? 10.576 -2.930 -2.911 1.00 87.31 71 PHE A O 1
ATOM 572 N N . GLN A 1 72 ? 10.967 -2.333 -0.768 1.00 83.50 72 GLN A N 1
ATOM 573 C CA . GLN A 1 72 ? 12.290 -1.776 -1.024 1.00 83.50 72 GLN A CA 1
ATOM 574 C C . GLN A 1 72 ? 13.296 -2.914 -1.279 1.00 83.50 72 GLN A C 1
ATOM 576 O O . GLN A 1 72 ? 13.163 -3.981 -0.678 1.00 83.50 72 GLN A O 1
ATOM 581 N N . PRO A 1 73 ? 14.272 -2.725 -2.183 1.00 76.06 73 PRO A N 1
ATOM 582 C CA . PRO A 1 73 ? 15.352 -3.688 -2.377 1.00 76.06 73 PRO A CA 1
ATOM 583 C C . PRO A 1 73 ? 16.146 -3.888 -1.081 1.00 76.06 73 PRO A C 1
ATOM 585 O O . PRO A 1 73 ? 16.405 -2.920 -0.366 1.00 76.06 73 PRO A O 1
ATOM 588 N N . GLU A 1 74 ? 16.551 -5.126 -0.806 1.00 69.62 74 GLU A N 1
ATOM 589 C CA . GLU A 1 74 ? 17.578 -5.413 0.198 1.00 69.62 74 GLU A CA 1
ATOM 590 C C . GLU A 1 74 ? 18.898 -4.807 -0.314 1.00 69.62 74 GLU A C 1
ATOM 592 O O . GLU A 1 74 ? 19.316 -5.110 -1.434 1.00 69.62 74 GLU A O 1
ATOM 597 N N . ILE A 1 75 ? 19.478 -3.877 0.452 1.00 64.44 75 ILE A N 1
ATOM 598 C CA . ILE A 1 75 ? 20.780 -3.252 0.160 1.00 64.44 75 ILE A CA 1
ATOM 599 C C . ILE A 1 75 ? 21.879 -4.103 0.786 1.00 64.44 75 ILE A C 1
ATOM 601 O O . ILE A 1 75 ? 21.705 -4.475 1.970 1.00 64.44 75 ILE A O 1
#

Sequence (75 aa):
LRQMNLASIQKPFNLSRTTSRLLRKKNKNDRNQLTELCEGVIRVHAPLNTKVSMAIQLDEQTTAKDITSRFQPEI

Radius of gyration: 25.34 Å; chains: 1; bounding box: 57×41×62 Å